Protein AF-A0A918TVP2-F1 (afdb_monomer_lite)

Structure (mmCIF, N/CA/C/O backbone):
data_AF-A0A918TVP2-F1
#
_entry.id   AF-A0A918TVP2-F1
#
loop_
_atom_site.group_PDB
_atom_site.id
_atom_site.type_symbol
_atom_site.label_atom_id
_atom_site.label_alt_id
_atom_site.label_comp_id
_atom_site.label_asym_id
_atom_site.label_entity_id
_atom_site.label_seq_id
_atom_site.pdbx_PDB_ins_code
_atom_site.Cartn_x
_atom_site.Cartn_y
_atom_site.Cartn_z
_atom_site.occupancy
_atom_site.B_iso_or_equiv
_atom_site.auth_seq_id
_atom_site.auth_comp_id
_atom_site.auth_asym_id
_atom_site.auth_atom_id
_atom_site.pdbx_PDB_model_num
ATOM 1 N N . MET A 1 1 ? 30.538 -42.239 7.413 1.00 47.50 1 MET A N 1
ATOM 2 C CA . MET A 1 1 ? 30.474 -40.965 8.160 1.00 47.50 1 MET A CA 1
ATOM 3 C C . MET A 1 1 ? 30.567 -39.817 7.164 1.00 47.50 1 MET A C 1
ATOM 5 O O . MET A 1 1 ? 31.659 -39.549 6.697 1.00 47.50 1 MET A O 1
ATOM 9 N N . HIS A 1 2 ? 29.456 -39.173 6.799 1.00 46.94 2 HIS A N 1
ATOM 10 C CA . HIS A 1 2 ? 29.490 -37.906 6.056 1.00 46.94 2 HIS A CA 1
ATOM 11 C C . HIS A 1 2 ? 28.442 -36.971 6.658 1.00 46.94 2 HIS A C 1
ATOM 13 O O . HIS A 1 2 ? 27.243 -37.183 6.495 1.00 46.94 2 HIS A O 1
ATOM 19 N N . ASN A 1 3 ? 28.916 -35.981 7.413 1.00 45.81 3 ASN A N 1
ATOM 20 C CA . ASN A 1 3 ? 28.091 -34.972 8.063 1.00 45.81 3 ASN A CA 1
ATOM 21 C C . ASN A 1 3 ? 27.840 -33.846 7.049 1.00 45.81 3 ASN A C 1
ATOM 23 O O . ASN A 1 3 ? 28.741 -33.064 6.749 1.00 45.81 3 ASN A O 1
ATOM 27 N N . ARG A 1 4 ? 26.640 -33.795 6.464 1.00 53.25 4 ARG A N 1
ATOM 28 C CA . ARG A 1 4 ? 26.251 -32.734 5.526 1.00 53.25 4 ARG A CA 1
ATOM 29 C C . ARG A 1 4 ? 25.757 -31.541 6.344 1.00 53.25 4 ARG A C 1
ATOM 31 O O . ARG A 1 4 ? 24.645 -31.560 6.859 1.00 53.25 4 ARG A O 1
ATOM 38 N N . VAL A 1 5 ? 26.607 -30.531 6.501 1.00 58.78 5 VAL A N 1
ATOM 39 C CA . VAL A 1 5 ? 26.249 -29.264 7.150 1.00 58.78 5 VAL A CA 1
ATOM 40 C C . VAL A 1 5 ? 25.230 -28.546 6.263 1.00 58.78 5 VAL A C 1
ATOM 42 O O . VAL A 1 5 ? 25.540 -28.149 5.143 1.00 58.78 5 VAL A O 1
ATOM 45 N N . HIS A 1 6 ? 23.997 -28.429 6.750 1.00 56.84 6 HIS A N 1
ATOM 46 C CA . HIS A 1 6 ? 22.936 -27.658 6.116 1.00 56.84 6 HIS A CA 1
ATOM 47 C C . HIS A 1 6 ? 23.187 -26.179 6.426 1.00 56.84 6 HIS A C 1
ATOM 49 O O . HIS A 1 6 ? 23.022 -25.746 7.565 1.00 56.84 6 HIS A O 1
ATOM 55 N N . THR A 1 7 ? 23.620 -25.393 5.443 1.00 58.88 7 THR A N 1
ATOM 56 C CA . THR A 1 7 ? 23.649 -23.936 5.590 1.00 58.88 7 THR A CA 1
ATOM 57 C C . THR A 1 7 ? 22.222 -23.401 5.424 1.00 58.88 7 THR A C 1
ATOM 59 O O . THR A 1 7 ? 21.535 -23.773 4.468 1.00 58.88 7 THR A O 1
ATOM 62 N N . PRO A 1 8 ? 21.708 -22.573 6.348 1.00 57.53 8 PRO A N 1
ATOM 63 C CA . PRO A 1 8 ? 20.453 -21.874 6.125 1.00 57.53 8 PRO A CA 1
ATOM 64 C C . PRO A 1 8 ? 20.692 -20.706 5.160 1.00 57.53 8 PRO A C 1
ATOM 66 O O . PRO A 1 8 ? 21.520 -19.831 5.409 1.00 57.53 8 PRO A O 1
ATOM 69 N N . VAL A 1 9 ? 19.964 -20.703 4.042 1.00 58.09 9 VAL A N 1
ATOM 70 C CA . VAL A 1 9 ? 19.856 -19.556 3.133 1.00 58.09 9 VAL A CA 1
ATOM 71 C C . VAL A 1 9 ? 19.169 -18.425 3.896 1.00 58.09 9 VAL A C 1
ATOM 73 O O . VAL A 1 9 ? 18.007 -18.539 4.277 1.00 58.09 9 VAL A O 1
ATOM 76 N N . HIS A 1 10 ? 19.908 -17.350 4.156 1.00 53.00 10 HIS A N 1
ATOM 77 C CA . HIS A 1 10 ? 19.387 -16.145 4.787 1.00 53.00 10 HIS A CA 1
ATOM 78 C C . HIS A 1 10 ? 18.514 -15.393 3.770 1.00 53.00 10 HIS A C 1
ATOM 80 O O . HIS A 1 10 ? 19.025 -14.808 2.818 1.00 53.00 10 HIS A O 1
ATOM 86 N N . ASP A 1 11 ? 17.196 -15.421 3.960 1.00 55.44 11 ASP A N 1
ATOM 87 C CA . ASP A 1 11 ? 16.239 -14.626 3.186 1.00 55.44 11 ASP A CA 1
ATOM 88 C C . ASP A 1 11 ? 16.310 -13.149 3.642 1.00 55.44 11 ASP A C 1
ATOM 90 O O . ASP A 1 11 ? 16.119 -12.871 4.830 1.00 55.44 11 ASP A O 1
ATOM 94 N N . PRO A 1 12 ? 16.615 -12.174 2.763 1.00 53.75 12 PRO A N 1
ATOM 95 C CA . PRO A 1 12 ? 16.691 -10.760 3.134 1.00 53.75 12 PRO A CA 1
ATOM 96 C C . PRO A 1 12 ? 15.317 -10.066 3.233 1.00 53.75 12 PRO A C 1
ATOM 98 O O . PRO A 1 12 ? 15.273 -8.848 3.415 1.00 53.75 12 PRO A O 1
ATOM 101 N N . ARG A 1 13 ? 14.185 -10.780 3.113 1.00 50.59 13 ARG A N 1
ATOM 102 C CA . ARG A 1 13 ? 12.841 -10.165 3.135 1.00 50.59 13 ARG A CA 1
ATOM 103 C C . ARG A 1 13 ? 12.120 -10.106 4.484 1.00 50.59 13 ARG A C 1
ATOM 105 O O . ARG A 1 13 ? 11.042 -9.516 4.541 1.00 50.59 13 ARG A O 1
ATOM 112 N N . SER A 1 14 ? 12.722 -10.561 5.580 1.00 48.31 14 SER A N 1
ATOM 113 C CA . SER A 1 14 ? 12.20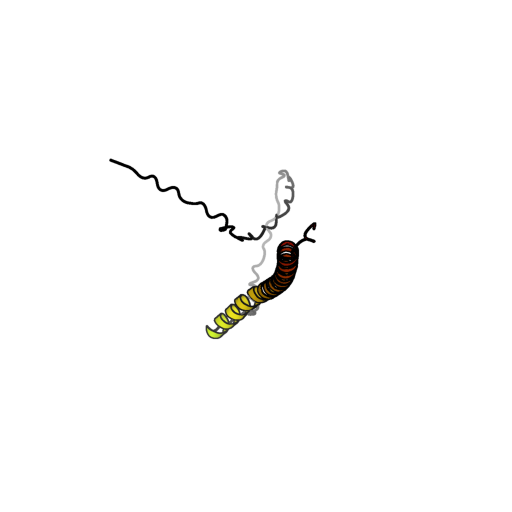4 -10.307 6.939 1.00 48.31 14 SER A CA 1
ATOM 114 C C . SER A 1 14 ? 12.633 -8.932 7.471 1.00 48.31 14 SER A C 1
ATOM 116 O O . SER A 1 14 ? 13.210 -8.805 8.546 1.00 48.31 14 SER A O 1
ATOM 118 N N . ALA A 1 15 ? 12.361 -7.868 6.713 1.00 49.81 15 ALA A N 1
ATOM 119 C CA . ALA A 1 15 ? 12.444 -6.502 7.220 1.00 49.81 15 ALA A CA 1
ATOM 120 C C . ALA A 1 15 ? 11.146 -6.190 7.975 1.00 49.81 15 ALA A C 1
ATOM 122 O O . ALA A 1 15 ? 10.150 -5.729 7.419 1.00 49.81 15 ALA A O 1
ATOM 123 N N . HIS A 1 16 ? 11.165 -6.512 9.262 1.00 44.78 16 HIS A N 1
ATOM 124 C CA . HIS A 1 16 ? 10.154 -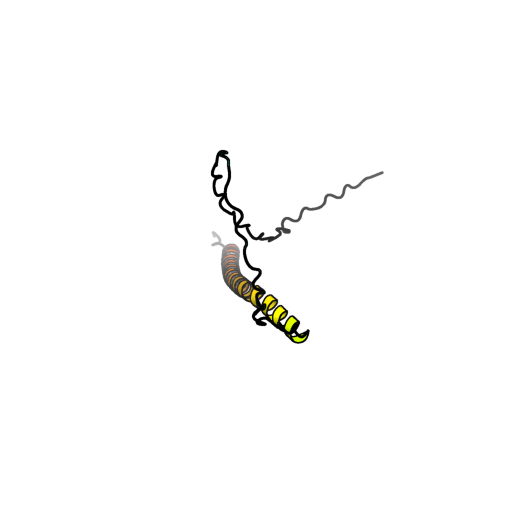6.170 10.247 1.00 44.78 16 HIS A CA 1
ATOM 125 C C . HIS A 1 16 ? 9.888 -4.653 10.241 1.00 44.78 16 HIS A C 1
ATOM 127 O O . HIS A 1 16 ? 10.695 -3.867 10.732 1.00 44.78 16 HIS A O 1
ATOM 133 N N . CYS A 1 17 ? 8.739 -4.213 9.721 1.00 34.41 17 CYS A N 1
ATOM 134 C CA . CYS A 1 17 ? 8.244 -2.856 9.960 1.00 34.41 17 CYS A CA 1
ATOM 135 C C . CYS A 1 17 ? 7.649 -2.767 11.375 1.00 34.41 17 CYS A C 1
ATOM 137 O O . CYS A 1 17 ? 6.436 -2.668 11.550 1.00 34.41 17 CYS A O 1
ATOM 139 N N . THR A 1 18 ? 8.498 -2.818 12.399 1.00 45.81 18 THR A N 1
ATOM 140 C CA . THR A 1 18 ? 8.147 -2.413 13.765 1.00 45.81 18 THR A CA 1
ATOM 141 C C . THR A 1 18 ? 8.465 -0.932 13.920 1.00 45.81 18 THR A C 1
ATOM 143 O O . THR A 1 18 ? 9.601 -0.551 14.192 1.00 45.81 18 THR A O 1
ATOM 146 N N . THR A 1 19 ? 7.474 -0.069 13.708 1.00 57.22 19 THR A N 1
ATOM 147 C CA . THR A 1 19 ? 7.583 1.349 14.070 1.00 57.22 19 THR A CA 1
ATOM 148 C C . THR A 1 19 ? 7.242 1.493 15.552 1.00 57.22 19 THR A C 1
ATOM 150 O O . THR A 1 19 ? 6.073 1.452 15.931 1.00 57.22 19 THR A O 1
ATOM 153 N N . SER A 1 20 ? 8.271 1.624 16.391 1.00 51.00 20 SER A N 1
ATOM 154 C CA . SER A 1 20 ? 8.145 1.963 17.813 1.00 51.00 20 SER A CA 1
ATOM 155 C C . SER A 1 20 ? 7.541 3.365 18.006 1.00 51.00 20 SER A C 1
ATOM 157 O O . SER A 1 20 ? 7.891 4.275 17.252 1.00 51.00 20 SER A O 1
ATOM 159 N N . PRO A 1 21 ? 6.680 3.590 19.015 1.00 53.16 21 PRO A N 1
ATOM 160 C CA . PRO A 1 21 ? 6.268 4.933 19.414 1.00 53.16 21 PRO A CA 1
ATOM 161 C C . PRO A 1 21 ? 7.332 5.581 20.316 1.00 53.16 21 PRO A C 1
ATOM 163 O O . PRO A 1 21 ? 7.723 5.018 21.335 1.00 53.16 21 PRO A O 1
ATOM 166 N N . SER A 1 22 ? 7.806 6.768 19.934 1.00 45.44 22 SER A N 1
ATOM 167 C CA . SER A 1 22 ? 8.787 7.555 20.690 1.00 45.44 22 SER A CA 1
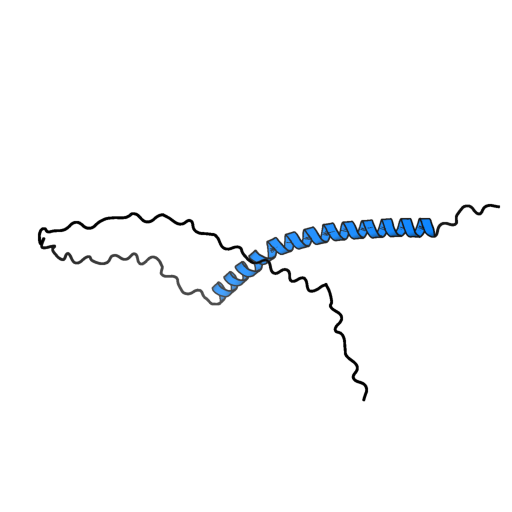ATOM 168 C C . SER A 1 22 ? 8.207 8.107 22.000 1.00 45.44 22 SER A C 1
ATOM 170 O O . SER A 1 22 ? 7.136 8.714 22.008 1.00 45.44 22 SER A O 1
ATOM 172 N N . THR A 1 23 ? 8.947 7.929 23.094 1.00 58.38 23 THR A N 1
ATOM 173 C CA . THR A 1 23 ? 8.688 8.465 24.440 1.00 58.38 23 THR A CA 1
ATOM 174 C C . THR A 1 23 ? 8.878 9.990 24.482 1.00 58.38 23 THR A C 1
ATOM 176 O O . THR A 1 23 ? 9.894 10.470 23.976 1.00 58.38 23 THR A O 1
ATOM 179 N N . PRO A 1 24 ? 7.978 10.780 25.097 1.00 51.53 24 PRO A N 1
ATOM 180 C CA . PRO A 1 24 ? 8.237 12.196 25.346 1.00 51.53 24 PRO A CA 1
ATOM 181 C C . PRO A 1 24 ? 9.089 12.396 26.613 1.00 51.53 24 PRO A C 1
ATOM 183 O O . PRO A 1 24 ? 8.724 11.970 27.707 1.00 51.53 24 PRO A O 1
ATOM 186 N N . THR A 1 25 ? 10.228 13.066 26.445 1.00 54.06 25 THR A N 1
ATOM 187 C CA . THR A 1 25 ? 11.145 13.516 27.503 1.00 54.06 25 THR A CA 1
ATOM 188 C C . THR A 1 25 ? 10.508 14.635 28.337 1.00 54.06 25 THR A C 1
ATOM 190 O O . THR A 1 25 ? 10.146 15.680 27.799 1.00 54.06 25 THR A O 1
ATOM 193 N N . HIS A 1 26 ? 10.388 14.434 29.652 1.00 64.56 26 HIS A N 1
ATOM 194 C CA . HIS A 1 26 ? 10.019 15.472 30.625 1.00 64.56 26 HIS A CA 1
ATOM 195 C C . HIS A 1 26 ? 11.213 16.416 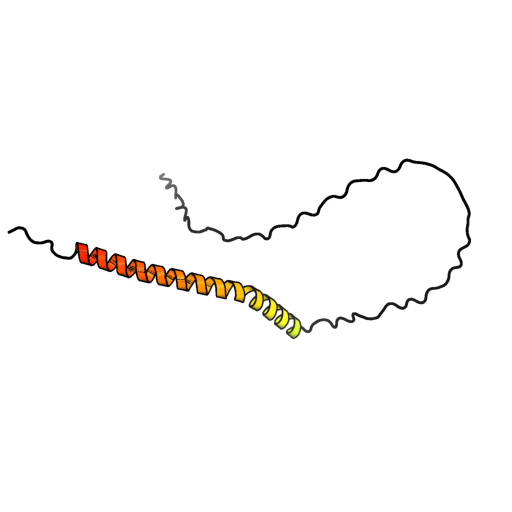30.894 1.00 64.56 26 HIS A C 1
ATOM 197 O O . HIS A 1 26 ? 12.334 15.920 31.016 1.00 64.56 26 HIS A O 1
ATOM 203 N N . PRO A 1 27 ? 11.019 17.743 31.036 1.00 56.84 27 PRO A N 1
ATOM 204 C CA . PRO A 1 27 ? 12.084 18.654 31.462 1.00 56.84 27 PRO A CA 1
ATOM 205 C C . PRO A 1 27 ? 12.225 18.713 32.996 1.00 56.84 27 PRO A C 1
ATOM 207 O O . PRO A 1 27 ? 11.241 18.886 33.715 1.00 56.84 27 PRO A O 1
ATOM 210 N N . SER A 1 28 ? 13.466 18.590 33.477 1.00 45.28 28 SER A N 1
ATOM 211 C CA . SER A 1 28 ? 13.888 18.734 34.878 1.00 45.28 28 SER A CA 1
ATOM 212 C C . SER A 1 28 ? 13.776 20.182 35.377 1.00 45.28 28 SER A C 1
ATOM 214 O O . SER A 1 2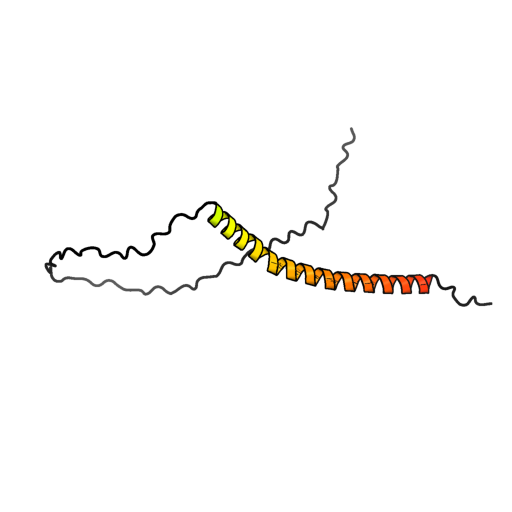8 ? 14.204 21.106 34.686 1.00 45.28 28 SER A O 1
ATOM 216 N N . ALA A 1 29 ? 13.266 20.375 36.598 1.00 50.91 29 ALA A N 1
ATOM 217 C CA . ALA A 1 29 ? 13.303 21.642 37.337 1.00 50.91 29 ALA A CA 1
ATOM 218 C C . ALA A 1 29 ? 14.383 21.582 38.442 1.00 50.91 29 ALA A C 1
ATOM 220 O O . ALA A 1 29 ? 14.533 20.524 39.056 1.00 50.91 29 ALA A O 1
ATOM 221 N N . PRO A 1 30 ? 15.146 22.665 38.695 1.00 55.22 30 PRO A N 1
ATOM 222 C CA . PRO A 1 30 ? 16.251 22.651 39.650 1.00 55.22 30 PRO A CA 1
ATOM 223 C C . PRO A 1 30 ? 15.810 22.857 41.105 1.00 55.22 30 PRO A C 1
ATOM 225 O O . PRO A 1 30 ? 14.913 23.640 41.415 1.00 55.22 30 PRO A O 1
ATOM 228 N N . GLU A 1 31 ? 16.509 22.144 41.984 1.00 42.34 31 GLU A N 1
ATOM 229 C CA . GLU A 1 31 ? 16.363 22.108 43.435 1.00 42.34 31 GLU A CA 1
ATOM 230 C C . GLU A 1 31 ? 16.727 23.457 44.081 1.00 42.34 31 GLU A C 1
ATOM 232 O O . GLU A 1 31 ? 17.829 23.982 43.915 1.00 42.34 31 GLU A O 1
ATOM 237 N N . GLY A 1 32 ? 15.779 24.016 44.838 1.00 44.12 32 GLY A N 1
ATOM 238 C CA . GLY A 1 32 ? 15.968 25.189 45.686 1.00 44.12 32 GLY A CA 1
ATOM 239 C C . GLY A 1 32 ? 16.401 24.781 47.092 1.00 44.12 32 GLY A C 1
ATOM 240 O O . GLY A 1 32 ? 15.638 24.183 47.845 1.00 44.12 32 GLY A O 1
ATOM 241 N N . LYS A 1 33 ? 17.644 25.124 47.425 1.00 51.00 33 LYS A N 1
ATOM 242 C CA . LYS A 1 33 ? 18.275 25.038 48.743 1.00 51.00 33 LYS A CA 1
ATOM 243 C C . LYS A 1 33 ? 17.535 25.936 49.743 1.00 51.00 33 LYS A C 1
ATOM 245 O O . LYS A 1 33 ? 17.427 27.136 49.506 1.00 51.00 33 LYS A O 1
ATOM 250 N N . THR A 1 34 ? 17.088 25.381 50.867 1.00 52.34 34 THR A N 1
ATOM 251 C CA . THR A 1 34 ? 16.647 26.192 52.013 1.00 52.34 34 THR A CA 1
ATOM 252 C C . THR A 1 34 ? 17.301 25.663 53.273 1.00 52.34 34 THR A C 1
ATOM 254 O O . THR A 1 34 ? 17.074 24.525 53.682 1.00 52.34 34 THR A O 1
ATOM 257 N N . ASP A 1 35 ? 18.170 26.504 53.821 1.00 41.75 35 ASP A N 1
ATOM 258 C CA . ASP A 1 35 ? 18.872 26.308 55.073 1.00 41.75 35 ASP A CA 1
ATOM 259 C C . ASP A 1 35 ? 17.916 26.338 56.279 1.00 41.75 35 ASP A C 1
ATOM 261 O O . ASP A 1 35 ? 16.822 26.903 56.266 1.00 41.75 35 ASP A O 1
ATOM 265 N N . MET A 1 36 ? 18.397 25.694 57.332 1.00 47.28 36 MET A N 1
ATOM 266 C CA . MET A 1 36 ? 17.850 25.543 58.674 1.00 47.28 36 MET A CA 1
ATOM 267 C C . MET A 1 36 ? 17.771 26.880 59.440 1.00 47.28 36 MET A C 1
ATOM 269 O O . MET A 1 36 ? 18.796 27.530 59.612 1.00 47.28 36 MET A O 1
ATOM 273 N N . GLN A 1 37 ? 16.607 27.243 60.003 1.00 46.03 37 GLN A N 1
ATOM 274 C CA . GLN A 1 37 ? 16.509 28.186 61.135 1.00 46.03 37 GLN A CA 1
ATOM 275 C C . GLN A 1 37 ? 15.226 27.943 61.959 1.00 46.03 37 GLN A C 1
ATOM 277 O O . GLN A 1 37 ? 14.162 27.654 61.420 1.00 46.03 37 GLN A O 1
ATOM 282 N N . ALA A 1 38 ? 15.367 28.022 63.284 1.00 34.84 38 ALA A N 1
ATOM 283 C CA . ALA A 1 38 ? 14.478 27.474 64.304 1.00 34.84 38 ALA A CA 1
ATOM 284 C C . ALA A 1 38 ? 13.471 28.455 64.957 1.00 34.84 38 ALA A C 1
ATOM 286 O O . ALA A 1 38 ? 13.734 29.650 65.059 1.00 34.84 38 ALA A O 1
ATOM 287 N N . ALA A 1 39 ? 12.448 27.833 65.573 1.00 42.84 39 ALA A N 1
ATOM 288 C CA . ALA A 1 39 ? 11.736 28.195 66.819 1.00 42.84 39 ALA A CA 1
ATOM 289 C C . ALA A 1 39 ? 10.540 29.197 66.749 1.00 42.84 39 ALA A C 1
ATOM 291 O O . ALA A 1 39 ? 10.252 29.740 65.689 1.00 42.84 39 ALA A O 1
ATOM 292 N N . PRO A 1 40 ? 9.739 29.344 67.832 1.00 53.88 40 PRO A N 1
ATOM 293 C CA . PRO A 1 40 ? 8.474 28.627 68.045 1.00 53.88 40 PRO A CA 1
ATOM 294 C C . PRO A 1 40 ? 7.269 29.580 68.175 1.00 53.88 40 PRO A C 1
ATOM 296 O O . PRO A 1 40 ? 7.425 30.753 68.502 1.00 53.88 40 PRO A O 1
ATOM 299 N N . GLY A 1 41 ? 6.038 29.087 68.009 1.00 45.41 41 GLY A N 1
ATOM 300 C CA . GLY A 1 41 ? 4.891 29.949 68.285 1.00 45.41 41 GLY A CA 1
ATOM 301 C C . GLY A 1 41 ? 3.517 29.330 68.099 1.00 45.41 41 GLY A C 1
ATOM 302 O O . GLY A 1 41 ? 3.071 29.114 66.980 1.00 45.41 41 GLY A O 1
ATOM 303 N N . THR A 1 42 ? 2.827 29.226 69.233 1.00 53.84 42 THR A N 1
ATOM 304 C CA . THR A 1 42 ? 1.383 29.456 69.381 1.00 53.84 42 THR A CA 1
ATOM 305 C C . THR A 1 42 ? 0.460 28.298 69.001 1.00 53.84 42 THR A C 1
ATOM 307 O O . THR A 1 42 ? 0.040 28.123 67.862 1.00 53.84 42 THR A O 1
ATOM 310 N N . ALA A 1 43 ? 0.062 27.547 70.030 1.00 50.97 43 ALA A N 1
ATOM 311 C CA . ALA A 1 43 ? -1.117 26.699 69.988 1.00 50.97 43 ALA A CA 1
ATOM 312 C C . ALA A 1 43 ? -2.361 27.563 69.719 1.00 50.97 43 ALA A C 1
ATOM 314 O O . ALA A 1 43 ? -2.698 28.440 70.515 1.00 50.97 43 ALA A O 1
ATOM 315 N N . VAL A 1 44 ? -3.045 27.298 68.607 1.00 53.09 44 VAL A N 1
ATOM 316 C CA . VAL A 1 44 ? -4.375 27.837 68.312 1.00 53.09 44 VAL A CA 1
ATOM 317 C C . VAL A 1 44 ? -5.342 26.661 68.277 1.00 53.09 44 VAL A C 1
ATOM 319 O O . VAL A 1 44 ? -5.211 25.751 67.461 1.00 53.09 44 VAL A O 1
ATOM 322 N N . LEU A 1 45 ? -6.297 26.673 69.203 1.00 51.84 45 LEU A N 1
ATOM 323 C CA . LEU A 1 45 ? -7.451 25.781 69.214 1.00 51.84 45 LEU A CA 1
ATOM 324 C C . LEU A 1 45 ? -8.281 26.050 67.953 1.00 51.84 45 LEU A C 1
ATOM 326 O O . LEU A 1 45 ? -8.883 27.114 67.827 1.00 51.84 45 LEU A O 1
ATOM 330 N N . ALA A 1 46 ? -8.306 25.099 67.020 1.00 48.62 46 ALA A N 1
ATOM 331 C CA . ALA A 1 46 ? -9.157 25.159 65.838 1.00 48.62 46 ALA A CA 1
ATOM 332 C C . ALA A 1 46 ? -10.341 24.200 66.009 1.00 48.62 46 ALA A C 1
ATOM 334 O O . ALA A 1 46 ? -10.197 22.978 66.016 1.00 48.62 46 ALA A O 1
ATOM 335 N N . THR A 1 47 ? -11.512 24.801 66.187 1.00 53.44 47 THR A N 1
ATOM 336 C CA . THR A 1 47 ? -12.844 24.201 66.222 1.00 53.44 47 THR A CA 1
ATOM 337 C C . THR A 1 47 ? -13.041 23.188 65.093 1.00 53.44 47 THR A C 1
ATOM 339 O O . THR A 1 47 ? -12.891 23.519 63.917 1.00 53.44 47 THR A O 1
ATOM 342 N N . VAL A 1 48 ? -13.418 21.954 65.437 1.00 53.19 48 VAL A N 1
ATOM 343 C CA . VAL A 1 48 ? -13.804 20.937 64.451 1.00 53.19 48 VAL A CA 1
ATOM 344 C C . VAL A 1 48 ? -15.210 21.266 63.949 1.00 53.19 48 VAL A C 1
ATOM 346 O O . VAL A 1 48 ? -16.209 20.852 64.531 1.00 53.19 48 VAL A O 1
ATOM 349 N N . THR A 1 49 ? -15.292 22.032 62.865 1.00 57.28 49 THR A N 1
ATOM 350 C CA . THR A 1 49 ? -16.511 22.123 62.056 1.00 57.28 49 THR A CA 1
ATOM 351 C C . THR A 1 49 ? -16.610 20.843 61.237 1.00 57.28 49 THR A C 1
ATOM 353 O O . THR A 1 49 ? -15.785 20.589 60.359 1.00 57.28 49 THR A O 1
ATOM 356 N N . SER A 1 50 ? -17.607 20.010 61.527 1.00 59.44 50 SER A N 1
ATOM 357 C CA . SER A 1 50 ? -17.930 18.841 60.714 1.00 59.44 50 SER A CA 1
ATOM 358 C C . SER A 1 50 ? -18.414 19.301 59.336 1.00 59.44 50 SER A C 1
ATOM 360 O O . SER A 1 50 ? -19.545 19.749 59.155 1.00 59.44 50 SER A O 1
ATOM 362 N N . ALA A 1 51 ? -17.532 19.215 58.341 1.00 57.47 51 ALA A N 1
ATOM 363 C CA . ALA A 1 51 ? -17.896 19.437 56.952 1.00 57.47 51 ALA A CA 1
ATOM 364 C C . ALA A 1 51 ? -18.801 18.286 56.490 1.00 57.47 51 ALA A C 1
ATOM 366 O O . ALA A 1 51 ? -18.364 17.141 56.363 1.00 57.47 51 ALA A O 1
ATOM 367 N N . SER A 1 52 ? -20.075 18.592 56.238 1.00 57.81 52 SER A N 1
ATOM 368 C CA . SER A 1 52 ? -20.942 17.714 55.454 1.00 57.81 52 SER A CA 1
ATOM 369 C C . SER A 1 52 ? -20.339 17.573 54.060 1.00 57.81 52 SER A C 1
ATOM 371 O O . SER A 1 52 ? -20.220 18.542 53.314 1.00 57.81 52 SER A O 1
ATOM 373 N N . SER A 1 53 ? -19.904 16.360 53.740 1.00 55.09 53 SER A N 1
ATOM 374 C CA . SER A 1 53 ? -19.284 16.009 52.470 1.00 55.09 53 SER A CA 1
ATOM 375 C C . SER A 1 53 ? -20.312 16.074 51.334 1.00 55.09 53 SER A C 1
ATOM 377 O O . SER A 1 53 ? -21.039 15.116 51.083 1.00 55.09 53 SER A O 1
ATOM 379 N N . THR A 1 54 ? -20.395 17.206 50.634 1.00 62.22 54 THR A N 1
ATOM 380 C CA . THR A 1 54 ? -21.046 17.310 49.318 1.00 62.22 54 THR A CA 1
ATOM 381 C C . THR A 1 54 ? -20.051 16.910 48.235 1.00 62.22 54 THR A C 1
ATOM 383 O O . THR A 1 54 ? -19.517 17.757 47.520 1.00 62.22 54 THR A O 1
ATOM 386 N N . LEU A 1 55 ? -19.763 15.613 48.117 1.00 65.62 55 LEU A N 1
ATOM 387 C CA . LEU A 1 55 ? -19.120 15.110 46.905 1.00 65.62 55 LEU A CA 1
ATOM 388 C C . LEU A 1 55 ? -20.146 15.171 45.765 1.00 65.62 55 LEU A C 1
ATOM 390 O O . LEU A 1 55 ? -21.261 14.667 45.934 1.00 65.62 55 LEU A O 1
ATOM 394 N N . PRO A 1 56 ? -19.816 15.756 44.603 1.00 56.50 56 PRO A N 1
ATOM 395 C CA . PRO A 1 56 ? -20.699 15.681 43.455 1.00 56.50 56 PRO A CA 1
ATOM 396 C C . PRO A 1 56 ? -20.798 14.212 43.028 1.00 56.50 56 PRO A C 1
ATOM 398 O O . PRO A 1 56 ? -19.800 13.585 42.682 1.00 56.50 56 PRO A O 1
ATOM 401 N N . SER A 1 57 ? -22.009 13.650 43.008 1.00 60.22 57 SER A N 1
ATOM 402 C CA . SER A 1 57 ? -22.286 12.295 42.492 1.00 60.22 57 SER A CA 1
ATOM 403 C C . SER A 1 57 ? -22.072 12.165 40.972 1.00 60.22 57 SER A C 1
ATOM 405 O O . SER A 1 57 ? -22.555 11.231 40.329 1.00 60.22 57 SER A O 1
ATOM 407 N N . THR A 1 58 ? -21.363 13.109 40.360 1.00 63.72 58 THR A N 1
ATOM 408 C CA . THR A 1 58 ? -21.089 13.153 38.932 1.00 63.72 58 THR A CA 1
ATOM 409 C C . THR A 1 58 ? -19.935 12.216 38.627 1.00 63.72 58 THR A C 1
ATOM 411 O O . THR A 1 58 ? -18.789 12.634 38.639 1.00 63.72 58 THR A O 1
ATOM 414 N N . LEU A 1 59 ? -20.247 10.939 38.443 1.00 56.94 59 LEU A N 1
ATOM 415 C CA . LEU A 1 59 ? -19.684 10.014 37.453 1.00 56.94 59 LEU A CA 1
ATOM 416 C C . LEU A 1 59 ? -20.227 8.617 37.795 1.00 56.94 59 LEU A C 1
ATOM 418 O O . LEU A 1 59 ? -19.482 7.665 38.016 1.00 56.94 59 LEU A O 1
ATOM 422 N N . SER A 1 60 ? -21.556 8.469 37.838 1.00 57.75 60 SER A N 1
ATOM 423 C CA . SER A 1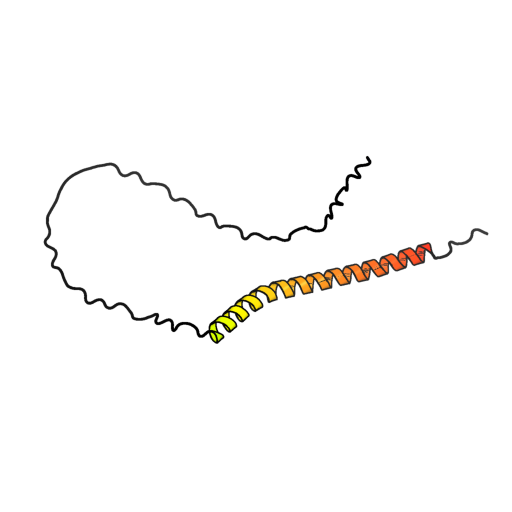 60 ? -22.149 7.138 37.708 1.00 57.75 60 SER A CA 1
ATOM 424 C C . SER A 1 60 ? -21.935 6.681 36.262 1.00 57.75 60 SER A C 1
ATOM 426 O O . SER A 1 60 ? -22.789 6.845 35.391 1.00 57.75 60 SER A O 1
ATOM 428 N N . VAL A 1 61 ? -20.730 6.185 35.972 1.00 70.62 61 VAL A N 1
ATOM 429 C CA . VAL A 1 61 ? -20.448 5.477 34.729 1.00 70.62 61 VAL A CA 1
ATOM 430 C C . VAL A 1 61 ? -21.154 4.143 34.864 1.00 70.62 61 VAL A C 1
ATOM 432 O O . VAL A 1 61 ? -20.677 3.226 35.532 1.00 70.62 61 VAL A O 1
ATOM 435 N N . ARG A 1 62 ? -22.338 4.051 34.258 1.00 72.75 62 ARG A N 1
ATOM 436 C CA . ARG A 1 62 ? -22.998 2.765 34.071 1.00 72.75 62 ARG A CA 1
ATOM 437 C C . ARG A 1 62 ? -21.994 1.848 33.363 1.00 72.75 62 ARG A C 1
ATOM 439 O O . ARG A 1 62 ? -21.482 2.251 32.315 1.00 72.75 62 ARG A O 1
ATOM 446 N N . PRO A 1 63 ? -21.697 0.654 33.904 1.00 77.75 63 PRO A N 1
ATOM 447 C CA . PRO A 1 63 ? -20.769 -0.255 33.256 1.00 77.75 63 PRO A CA 1
ATOM 448 C C . PRO A 1 63 ? -21.241 -0.499 31.817 1.00 77.75 63 PRO A C 1
ATOM 450 O O . PRO A 1 63 ? -22.442 -0.721 31.601 1.00 77.75 63 PRO A O 1
ATOM 453 N N . PRO A 1 64 ? -20.342 -0.380 30.822 1.00 76.12 64 PRO A N 1
ATOM 454 C CA . PRO A 1 64 ? -20.724 -0.533 29.431 1.00 76.12 64 PRO A CA 1
ATOM 455 C C . PRO A 1 64 ? -21.312 -1.926 29.230 1.00 76.12 64 PRO A C 1
ATOM 457 O O . PRO A 1 64 ? -20.775 -2.921 29.718 1.00 76.12 64 PRO A O 1
ATOM 460 N N . SER A 1 65 ? -22.422 -2.005 28.498 1.00 87.94 65 SER A N 1
ATOM 461 C CA . SER A 1 65 ? -22.907 -3.302 28.040 1.00 87.94 65 SER A CA 1
ATOM 462 C C . SER A 1 65 ? -21.856 -3.932 27.126 1.00 87.94 65 SER A C 1
ATOM 464 O O . SER A 1 65 ? -21.124 -3.224 26.430 1.00 87.94 65 SER A O 1
ATOM 466 N N . VAL A 1 66 ? -21.802 -5.264 27.089 1.00 89.44 66 VAL A N 1
ATOM 467 C CA . VAL A 1 66 ? -20.880 -6.010 26.213 1.00 89.44 66 VAL A CA 1
ATOM 468 C C . VAL A 1 66 ? -20.990 -5.522 24.765 1.00 89.44 66 VAL A C 1
ATOM 470 O O . VAL A 1 66 ? -19.984 -5.245 24.120 1.00 89.44 66 VAL A O 1
ATOM 473 N N . THR A 1 67 ? -22.212 -5.301 24.279 1.00 92.06 67 THR A N 1
ATOM 474 C CA . THR A 1 67 ? -22.469 -4.754 22.940 1.00 92.06 67 THR A CA 1
ATOM 475 C C . THR A 1 67 ? -21.881 -3.355 22.748 1.00 92.06 67 THR A C 1
ATOM 477 O O . THR A 1 67 ? -21.327 -3.060 21.689 1.00 92.06 67 THR A O 1
ATOM 480 N N . GLY A 1 68 ? -21.976 -2.485 23.758 1.00 91.56 68 GLY A N 1
ATOM 481 C CA . GLY A 1 68 ? -21.375 -1.152 23.720 1.00 91.56 68 GLY A CA 1
ATOM 482 C C . GLY A 1 68 ? -19.848 -1.206 23.707 1.00 91.56 68 GLY A C 1
ATOM 483 O O . GLY A 1 68 ? -19.216 -0.501 22.922 1.00 91.56 68 GLY A O 1
ATOM 484 N N . ALA A 1 69 ? -19.261 -2.093 24.514 1.00 91.06 69 ALA A N 1
ATOM 485 C CA . ALA A 1 69 ? -17.818 -2.309 24.556 1.00 91.06 69 ALA A CA 1
ATOM 486 C C . ALA A 1 69 ? -17.280 -2.843 23.217 1.00 91.06 69 ALA A C 1
ATOM 488 O O . ALA A 1 69 ? -16.291 -2.322 22.702 1.00 91.06 69 ALA A O 1
ATOM 489 N N . LEU A 1 70 ? -17.965 -3.815 22.606 1.00 92.25 70 LEU A N 1
ATOM 490 C CA . LEU A 1 70 ? -17.587 -4.362 21.301 1.00 92.25 70 LEU A CA 1
ATOM 491 C C . LEU A 1 70 ? -17.703 -3.324 20.183 1.00 92.25 70 LEU A C 1
ATOM 493 O O . LEU A 1 70 ? -16.795 -3.216 19.366 1.00 92.25 70 LEU A O 1
ATOM 497 N N . ARG A 1 71 ? -18.762 -2.506 20.175 1.00 88.81 71 ARG A N 1
ATOM 498 C CA . ARG A 1 71 ? -18.921 -1.424 19.190 1.00 88.81 71 ARG A CA 1
ATOM 499 C C . ARG A 1 71 ? -17.863 -0.328 19.349 1.00 88.81 71 ARG A C 1
ATOM 501 O O . ARG A 1 71 ? -17.407 0.239 18.359 1.00 88.81 71 ARG A O 1
ATOM 508 N N . ALA A 1 72 ? -17.447 -0.032 20.580 1.00 87.62 72 ALA A N 1
ATOM 509 C CA . ALA A 1 72 ? -16.361 0.909 20.843 1.00 87.62 72 ALA A CA 1
ATOM 510 C C . ALA A 1 72 ? -15.001 0.357 20.384 1.00 87.62 72 ALA A C 1
ATOM 512 O O . ALA A 1 72 ? -14.231 1.079 19.750 1.00 87.62 72 ALA A O 1
ATOM 513 N N . LEU A 1 73 ? -14.732 -0.927 20.645 1.00 84.25 73 LEU A N 1
ATOM 514 C CA . LEU A 1 73 ? -13.554 -1.635 20.139 1.00 84.25 73 LEU A CA 1
ATOM 515 C C . LEU A 1 73 ? -13.546 -1.701 18.611 1.00 84.25 73 LEU A C 1
ATOM 517 O O . LEU A 1 73 ? -12.519 -1.414 18.011 1.00 84.25 73 LEU A O 1
ATOM 521 N N . GLU A 1 74 ? -14.676 -1.999 17.975 1.00 85.56 74 GLU A N 1
ATOM 522 C CA . GLU A 1 74 ? -14.826 -1.967 16.518 1.00 85.56 74 GLU A CA 1
ATOM 523 C C . GLU A 1 74 ? -14.521 -0.571 15.971 1.00 85.56 74 GLU A C 1
ATOM 525 O O . GLU A 1 74 ? -13.713 -0.428 15.057 1.00 85.56 74 GLU A O 1
ATOM 530 N N . GLY A 1 75 ? -15.091 0.475 16.574 1.00 83.88 75 GLY A N 1
ATOM 531 C CA . GLY A 1 75 ? -14.785 1.855 16.213 1.00 83.88 75 GLY A CA 1
ATOM 532 C C . GLY A 1 75 ? -13.297 2.178 16.360 1.00 83.88 75 GLY A C 1
ATOM 533 O O . GLY A 1 75 ? -12.722 2.817 15.483 1.00 83.88 75 GLY A O 1
ATOM 534 N N . LEU A 1 76 ? -12.649 1.709 17.426 1.00 80.19 76 LEU A N 1
ATOM 535 C CA . LEU A 1 76 ? -11.224 1.927 17.672 1.00 80.19 76 LEU A CA 1
ATOM 536 C C . LEU A 1 76 ? -10.338 1.169 16.666 1.00 80.19 76 LEU A C 1
ATOM 538 O O . LEU A 1 76 ? -9.461 1.777 16.046 1.00 80.19 76 LEU A O 1
ATOM 542 N N . LEU A 1 77 ? -10.596 -0.127 16.459 1.00 77.94 77 LEU A N 1
ATOM 543 C CA . LEU A 1 77 ? -9.866 -0.990 15.524 1.00 77.94 77 LEU A CA 1
ATOM 544 C C . LEU A 1 77 ? -10.042 -0.509 14.083 1.00 77.94 77 LEU A C 1
ATOM 546 O O . LEU A 1 77 ? -9.061 -0.339 13.353 1.00 77.94 77 LEU A O 1
ATOM 550 N N . MET A 1 78 ? -11.285 -0.250 13.674 1.00 81.94 78 MET A N 1
ATOM 551 C CA . MET A 1 78 ? -11.578 0.193 12.317 1.00 81.94 78 MET A CA 1
ATOM 552 C C . MET A 1 78 ? -11.026 1.597 12.083 1.00 81.94 78 MET A C 1
ATOM 554 O O . MET A 1 78 ? -10.379 1.827 11.069 1.00 81.94 78 MET A O 1
ATOM 558 N N . ARG A 1 79 ? -11.154 2.545 13.017 1.00 76.00 79 ARG A N 1
ATOM 559 C CA . ARG A 1 79 ? -10.662 3.918 12.793 1.00 76.00 79 ARG A CA 1
ATOM 560 C C . ARG A 1 79 ? -9.134 4.003 12.699 1.00 76.00 79 ARG A C 1
ATOM 562 O O . ARG A 1 79 ? -8.634 4.811 11.913 1.00 76.00 79 ARG A O 1
ATOM 569 N N . GLY A 1 80 ? -8.403 3.169 13.444 1.00 77.44 80 GLY A N 1
ATOM 570 C CA . GLY A 1 80 ? -6.938 3.104 13.381 1.00 77.44 80 GLY A CA 1
ATOM 571 C C . GLY A 1 80 ? -6.416 2.582 12.038 1.00 77.44 80 GLY A C 1
ATOM 572 O O . GLY A 1 80 ? -5.487 3.155 11.464 1.00 77.44 80 GLY A O 1
ATOM 573 N N . GLY A 1 81 ? -7.057 1.545 11.490 1.00 85.62 81 GLY A N 1
ATOM 574 C CA . GLY A 1 81 ? -6.629 0.909 10.241 1.00 85.62 81 GLY A CA 1
ATOM 575 C C . GLY A 1 81 ? -6.928 1.718 8.973 1.00 85.62 81 GLY A C 1
ATOM 576 O O . GLY A 1 81 ? -6.163 1.651 8.014 1.00 85.62 81 GLY A O 1
ATOM 577 N N . GLN A 1 82 ? -7.991 2.530 8.956 1.00 86.00 82 GLN A N 1
ATOM 578 C CA . GLN A 1 82 ? -8.485 3.183 7.729 1.00 86.00 82 GLN A CA 1
ATOM 579 C C . GLN A 1 82 ? -7.528 4.234 7.152 1.00 86.00 82 GLN A C 1
ATOM 581 O O . GLN A 1 82 ? -7.332 4.306 5.938 1.00 86.00 82 GLN A O 1
ATOM 586 N N . ARG A 1 83 ? -6.883 5.046 8.002 1.00 88.19 83 ARG A N 1
ATOM 587 C CA . ARG A 1 83 ? -5.920 6.056 7.528 1.00 88.19 83 ARG A CA 1
ATOM 588 C C . ARG A 1 83 ? -4.695 5.389 6.896 1.00 88.19 83 ARG A C 1
ATOM 590 O O . ARG A 1 83 ? -4.218 5.843 5.857 1.00 88.19 83 ARG A O 1
ATOM 597 N N . THR A 1 84 ? -4.212 4.315 7.512 1.00 90.56 84 THR A N 1
ATOM 598 C CA . THR A 1 84 ? -3.096 3.512 7.002 1.00 90.56 84 THR A CA 1
ATOM 599 C C . THR A 1 84 ? -3.497 2.775 5.731 1.00 90.56 84 THR A C 1
ATOM 601 O O . THR A 1 84 ? -2.779 2.863 4.744 1.00 90.56 84 THR A O 1
ATOM 604 N N . ALA A 1 85 ? -4.683 2.165 5.687 1.00 92.50 85 ALA A N 1
ATOM 605 C CA . ALA A 1 85 ? -5.215 1.517 4.492 1.00 92.50 85 ALA A CA 1
ATOM 606 C C . ALA A 1 85 ? -5.315 2.486 3.305 1.00 92.50 85 ALA A C 1
ATOM 608 O O . ALA A 1 85 ? -4.884 2.147 2.206 1.00 92.50 85 ALA A O 1
ATOM 609 N N . ARG A 1 86 ? -5.789 3.723 3.522 1.00 94.19 86 ARG A N 1
ATOM 610 C CA . ARG A 1 86 ? -5.861 4.746 2.464 1.00 94.19 86 ARG A CA 1
ATOM 611 C C . ARG A 1 86 ? -4.480 5.147 1.948 1.00 94.19 86 ARG A C 1
ATOM 613 O O . ARG A 1 86 ? -4.309 5.313 0.743 1.00 94.19 86 ARG A O 1
ATOM 620 N N . ARG A 1 87 ? -3.494 5.282 2.840 1.00 95.00 87 ARG A N 1
ATOM 621 C CA . ARG A 1 87 ? -2.103 5.553 2.442 1.00 95.00 87 ARG A CA 1
ATOM 622 C C . ARG A 1 87 ? -1.510 4.384 1.668 1.00 95.00 87 ARG A C 1
ATOM 624 O O . ARG A 1 87 ? -0.959 4.602 0.598 1.00 95.00 87 ARG A O 1
ATOM 631 N N . ASN A 1 88 ? -1.691 3.165 2.162 1.00 96.62 88 ASN A N 1
ATOM 632 C CA . ASN A 1 88 ? -1.203 1.955 1.511 1.00 96.62 88 ASN A CA 1
ATOM 633 C C . ASN A 1 88 ? -1.820 1.790 0.121 1.00 96.62 88 ASN A C 1
ATOM 635 O O . ASN A 1 88 ? -1.097 1.518 -0.832 1.00 96.62 88 ASN A O 1
ATOM 639 N N . ALA A 1 89 ? -3.129 2.019 -0.012 1.00 97.69 89 ALA A N 1
ATOM 640 C CA . ALA A 1 89 ? -3.825 1.967 -1.291 1.00 97.69 89 ALA A CA 1
ATOM 641 C C . ALA A 1 89 ? -3.266 2.999 -2.278 1.00 97.69 89 ALA A C 1
ATOM 643 O O . ALA A 1 89 ? -3.000 2.671 -3.431 1.00 97.69 89 ALA A O 1
ATOM 644 N N . TRP A 1 90 ? -3.030 4.232 -1.823 1.00 97.75 90 TRP A N 1
ATOM 645 C CA . TRP A 1 90 ? -2.440 5.258 -2.676 1.00 97.75 90 TRP A CA 1
ATOM 646 C C . TRP A 1 90 ? -1.019 4.896 -3.125 1.00 97.75 90 TRP A C 1
ATOM 648 O O . TRP A 1 90 ? -0.710 4.980 -4.313 1.00 97.75 90 TRP A O 1
ATOM 658 N N . THR A 1 91 ? -0.176 4.419 -2.207 1.00 98.06 91 THR A N 1
ATOM 659 C CA . THR A 1 91 ? 1.177 3.947 -2.530 1.00 98.06 91 THR A CA 1
ATOM 660 C C . THR A 1 91 ? 1.148 2.786 -3.523 1.00 98.06 91 THR A C 1
ATOM 662 O O . THR A 1 91 ? 1.911 2.791 -4.486 1.00 98.06 91 THR A O 1
ATOM 665 N N . ALA A 1 92 ? 0.239 1.824 -3.340 1.00 96.56 92 ALA A N 1
ATOM 666 C CA . ALA A 1 92 ? 0.086 0.691 -4.246 1.00 96.56 92 ALA A CA 1
ATOM 667 C C . ALA A 1 92 ? -0.289 1.136 -5.669 1.00 96.56 92 ALA A C 1
ATOM 669 O O . ALA A 1 92 ? 0.275 0.622 -6.631 1.00 96.56 92 ALA A O 1
ATOM 670 N N . VAL A 1 93 ? -1.177 2.126 -5.813 1.00 98.25 93 VAL A N 1
ATOM 671 C CA . VAL A 1 93 ? -1.557 2.685 -7.124 1.00 98.25 93 VAL A CA 1
ATOM 672 C C . VAL A 1 93 ? -0.379 3.378 -7.808 1.00 98.25 93 VAL A C 1
ATOM 674 O O . VAL A 1 93 ? -0.189 3.220 -9.013 1.00 98.25 93 VAL A O 1
ATOM 677 N N . LEU A 1 94 ? 0.418 4.155 -7.070 1.00 98.56 94 LEU A N 1
ATOM 678 C CA . LEU A 1 94 ? 1.597 4.817 -7.638 1.00 98.56 94 LEU A CA 1
ATOM 679 C C . LEU A 1 94 ? 2.639 3.804 -8.118 1.00 98.56 94 LEU A C 1
ATOM 681 O O . LEU A 1 94 ? 3.185 3.942 -9.212 1.00 98.56 94 LEU A O 1
ATOM 685 N N . GLU A 1 95 ? 2.870 2.771 -7.320 1.00 98.38 95 GLU A N 1
ATOM 686 C CA . GLU A 1 95 ? 3.800 1.700 -7.649 1.00 98.38 95 GLU A CA 1
ATOM 687 C C . GLU A 1 95 ? 3.312 0.862 -8.843 1.00 98.38 95 GLU A C 1
ATOM 689 O O . GLU A 1 95 ? 4.096 0.553 -9.738 1.00 98.38 95 GLU A O 1
ATOM 694 N N . ASP A 1 96 ? 2.017 0.547 -8.926 1.00 97.69 96 ASP A N 1
ATOM 695 C CA . ASP A 1 96 ? 1.459 -0.173 -10.077 1.00 97.69 96 ASP A CA 1
ATOM 696 C C . ASP A 1 96 ? 1.588 0.633 -11.378 1.00 97.69 96 ASP A C 1
ATOM 698 O O . ASP A 1 96 ? 1.991 0.100 -12.413 1.00 97.69 96 ASP A O 1
ATOM 702 N N . ARG A 1 97 ? 1.360 1.951 -11.316 1.00 98.44 97 ARG A N 1
ATOM 703 C CA . ARG A 1 97 ? 1.589 2.852 -12.458 1.00 98.44 97 ARG A CA 1
ATOM 704 C C . ARG A 1 97 ? 3.043 2.838 -12.916 1.00 98.44 97 ARG A C 1
ATOM 706 O O . ARG A 1 97 ? 3.294 2.812 -14.121 1.00 98.44 97 ARG A O 1
ATOM 713 N N . ARG A 1 98 ? 3.991 2.831 -11.976 1.00 98.31 98 ARG A N 1
ATOM 714 C CA . ARG A 1 98 ? 5.418 2.717 -12.290 1.00 98.31 98 ARG A CA 1
ATOM 715 C C . ARG A 1 98 ? 5.726 1.378 -12.954 1.00 98.31 98 ARG A C 1
ATOM 717 O O . ARG A 1 98 ? 6.244 1.375 -14.063 1.00 98.31 98 ARG A O 1
ATOM 724 N N . ARG A 1 99 ? 5.284 0.257 -12.375 1.00 96.12 99 ARG A N 1
ATOM 725 C CA . ARG A 1 99 ? 5.465 -1.076 -12.982 1.00 96.12 99 ARG A CA 1
ATOM 726 C C . ARG A 1 99 ? 4.822 -1.197 -14.359 1.00 96.12 99 ARG A C 1
ATOM 728 O O . ARG A 1 99 ? 5.333 -1.911 -15.216 1.00 96.12 99 ARG A O 1
ATOM 735 N N . ALA A 1 100 ? 3.684 -0.545 -14.585 1.00 98.19 100 ALA A N 1
ATOM 736 C CA . ALA A 1 100 ? 3.039 -0.522 -15.893 1.00 98.19 100 ALA A CA 1
ATOM 737 C C . ALA A 1 100 ? 3.881 0.226 -16.934 1.00 98.19 100 ALA A C 1
ATOM 739 O O . ALA A 1 100 ? 3.948 -0.211 -18.083 1.00 98.19 100 ALA A O 1
ATOM 740 N N . LYS A 1 101 ? 4.540 1.319 -16.537 1.00 97.88 101 LYS A N 1
ATOM 741 C CA . LYS A 1 101 ? 5.485 2.046 -17.387 1.00 97.88 101 LYS A CA 1
ATOM 742 C C . LYS A 1 101 ? 6.740 1.215 -17.655 1.00 97.88 101 LYS A C 1
ATOM 744 O O . LYS A 1 101 ? 7.070 1.015 -18.819 1.00 97.88 101 LYS A O 1
ATOM 749 N N . ASP A 1 102 ? 7.344 0.646 -16.615 1.00 97.44 102 ASP A N 1
ATOM 750 C CA . ASP A 1 102 ? 8.551 -0.181 -16.730 1.00 97.44 102 ASP A CA 1
ATOM 751 C C . ASP A 1 102 ? 8.320 -1.378 -17.674 1.00 97.44 102 ASP A C 1
ATOM 753 O O . ASP A 1 102 ? 9.168 -1.696 -18.503 1.00 97.44 102 ASP A O 1
ATOM 757 N N . ARG A 1 103 ? 7.129 -2.003 -17.634 1.00 96.44 103 ARG A N 1
ATOM 758 C CA . ARG A 1 103 ? 6.744 -3.070 -18.579 1.00 96.44 103 ARG A CA 1
ATOM 759 C C . ARG A 1 103 ? 6.682 -2.600 -20.033 1.00 96.44 103 ARG A C 1
ATOM 761 O O . ARG A 1 103 ? 7.061 -3.355 -20.922 1.00 96.44 103 ARG A O 1
ATOM 768 N N . ARG A 1 104 ? 6.198 -1.382 -20.290 1.00 96.56 104 ARG A N 1
ATOM 769 C CA . ARG A 1 104 ? 6.158 -0.813 -21.650 1.00 96.56 104 ARG A CA 1
ATOM 770 C C . ARG A 1 104 ? 7.562 -0.502 -22.152 1.00 96.56 104 ARG A C 1
ATOM 772 O O . ARG A 1 104 ? 7.882 -0.829 -23.285 1.00 96.56 104 ARG A O 1
ATOM 779 N N . GLU A 1 105 ? 8.403 0.083 -21.307 1.00 96.12 105 GLU A N 1
ATOM 780 C CA . GLU A 1 105 ? 9.794 0.381 -21.658 1.00 96.12 105 GLU A CA 1
ATOM 781 C C . GLU A 1 105 ? 10.585 -0.899 -21.936 1.00 96.12 105 GLU A C 1
ATOM 783 O O . GLU A 1 105 ? 11.261 -0.990 -22.957 1.00 96.12 105 GLU A O 1
ATOM 788 N N . ALA A 1 106 ? 10.421 -1.928 -21.100 1.00 95.62 106 ALA A N 1
ATOM 789 C CA . ALA A 1 106 ? 11.008 -3.240 -21.346 1.00 95.62 106 ALA A CA 1
ATOM 790 C C . ALA A 1 106 ? 10.538 -3.834 -22.682 1.00 95.62 106 ALA A C 1
ATOM 792 O O . ALA A 1 106 ? 11.360 -4.346 -23.438 1.00 95.62 106 ALA A O 1
ATOM 793 N N . GLN A 1 107 ? 9.244 -3.720 -23.007 1.00 95.50 107 GLN A N 1
ATOM 794 C CA . GLN A 1 107 ? 8.721 -4.179 -24.293 1.00 95.50 107 GLN A CA 1
ATOM 795 C C . GLN A 1 107 ? 9.377 -3.448 -25.470 1.00 95.50 107 GLN A C 1
ATOM 797 O O . GLN A 1 107 ? 9.789 -4.102 -26.421 1.00 95.50 107 GLN A O 1
ATOM 802 N N . HIS A 1 108 ? 9.526 -2.123 -25.395 1.00 93.25 108 HIS A N 1
ATOM 803 C CA . HIS A 1 108 ? 10.194 -1.347 -26.442 1.00 93.25 108 HIS A CA 1
ATOM 804 C C . HIS A 1 108 ? 11.667 -1.729 -26.609 1.00 93.25 108 HIS A C 1
ATOM 806 O O . HIS A 1 108 ? 12.151 -1.803 -27.733 1.00 93.25 108 HIS A O 1
ATOM 812 N N . VAL A 1 109 ? 12.380 -2.001 -25.512 1.00 93.31 109 VAL A N 1
ATOM 813 C CA . VAL A 1 109 ? 13.771 -2.472 -25.574 1.00 93.31 109 VAL A CA 1
ATOM 814 C C . VAL A 1 109 ? 13.847 -3.854 -26.219 1.00 93.31 109 VAL A C 1
ATOM 816 O O . VAL A 1 109 ? 14.681 -4.069 -27.094 1.00 93.31 109 VAL A O 1
ATOM 819 N N . LEU A 1 110 ? 12.969 -4.781 -25.830 1.00 92.88 110 LEU A N 1
ATOM 820 C CA . LEU A 1 110 ? 12.918 -6.116 -26.430 1.00 92.88 110 LEU A CA 1
ATOM 821 C C . LEU A 1 110 ? 12.581 -6.052 -27.920 1.00 92.88 110 LEU A C 1
ATOM 823 O O . LEU A 1 110 ? 13.207 -6.747 -28.710 1.00 92.88 110 LEU A O 1
ATOM 827 N N . GLU A 1 111 ? 11.637 -5.199 -28.309 1.00 91.06 111 GLU A N 1
ATOM 828 C CA . GLU A 1 111 ? 11.284 -4.972 -29.710 1.00 91.06 111 GLU A CA 1
ATOM 829 C C . GLU A 1 111 ? 12.442 -4.341 -30.491 1.00 91.06 111 GLU A C 1
ATOM 831 O O . GLU A 1 111 ? 12.743 -4.794 -31.588 1.00 91.06 111 GLU A O 1
ATOM 836 N N . ALA A 1 112 ? 13.154 -3.370 -29.915 1.00 89.38 112 ALA A N 1
ATOM 837 C CA . ALA A 1 112 ? 14.331 -2.769 -30.540 1.00 89.38 112 ALA A CA 1
ATOM 838 C C . ALA A 1 112 ? 15.486 -3.770 -30.722 1.00 89.38 112 ALA A C 1
ATOM 840 O O . ALA A 1 112 ? 16.192 -3.708 -31.724 1.00 89.38 112 ALA A O 1
ATOM 841 N N . VAL A 1 113 ? 15.671 -4.700 -29.779 1.00 88.94 113 VAL A N 1
ATOM 842 C CA . VAL A 1 113 ? 16.661 -5.787 -29.892 1.00 88.94 113 VAL A CA 1
ATOM 843 C C . VAL A 1 113 ? 16.206 -6.861 -30.885 1.00 88.94 113 VAL A C 1
ATOM 845 O O . VAL A 1 113 ? 17.038 -7.442 -31.578 1.00 88.94 113 VAL A O 1
ATOM 848 N N . ALA A 1 114 ? 14.903 -7.140 -30.956 1.00 87.00 114 ALA A N 1
ATOM 849 C CA . ALA A 1 114 ? 14.326 -8.123 -31.871 1.00 87.00 114 ALA A CA 1
ATOM 850 C C . ALA A 1 114 ? 14.162 -7.595 -33.306 1.00 87.00 114 ALA A C 1
ATOM 852 O O . ALA A 1 114 ? 14.043 -8.394 -34.237 1.00 87.00 114 ALA A O 1
ATOM 853 N N . ALA A 1 115 ? 14.146 -6.273 -33.498 1.00 82.19 115 ALA A N 1
ATOM 854 C CA . ALA A 1 115 ? 14.106 -5.655 -34.812 1.00 82.19 115 ALA A CA 1
ATOM 855 C C . ALA A 1 115 ? 15.372 -6.046 -35.600 1.00 82.19 115 ALA A C 1
ATOM 857 O O . ALA A 1 115 ? 16.486 -5.819 -35.121 1.00 82.19 115 ALA A O 1
ATOM 858 N N . PRO A 1 116 ? 15.240 -6.627 -36.806 1.00 71.19 116 PRO A N 1
ATOM 859 C CA . PRO A 1 116 ? 16.394 -6.938 -37.637 1.00 71.19 116 PRO A CA 1
ATOM 860 C C . PRO A 1 116 ? 17.158 -5.648 -37.959 1.00 71.19 116 PRO A C 1
ATOM 862 O O . PRO A 1 116 ? 16.582 -4.705 -38.502 1.00 71.19 116 PRO A O 1
ATOM 865 N N . GLY A 1 117 ? 18.452 -5.601 -37.633 1.00 68.31 117 GLY A N 1
ATOM 866 C CA . GLY A 1 117 ? 19.333 -4.525 -38.091 1.00 68.31 117 GLY A CA 1
ATOM 867 C C . GLY A 1 117 ? 19.385 -4.476 -39.626 1.00 68.31 117 GLY A C 1
ATOM 868 O O . GLY A 1 117 ? 19.136 -5.501 -40.269 1.00 68.31 117 GLY A O 1
ATOM 869 N N . PRO A 1 118 ? 19.689 -3.312 -40.239 1.00 59.94 118 PRO A N 1
ATOM 870 C CA . PRO A 1 118 ? 19.860 -3.225 -41.683 1.00 59.94 118 PRO A CA 1
ATOM 871 C C . PRO A 1 118 ? 20.976 -4.190 -42.074 1.00 59.94 118 PRO A C 1
ATOM 873 O O . PRO A 1 118 ? 22.135 -4.001 -41.706 1.00 59.94 118 PRO A O 1
ATOM 876 N N . GLN A 1 119 ? 20.598 -5.266 -42.758 1.00 59.16 119 GLN A N 1
ATOM 877 C CA . GLN A 1 119 ? 21.527 -6.286 -43.211 1.00 59.16 119 GLN A CA 1
ATOM 878 C C . GLN A 1 119 ? 22.450 -5.599 -44.218 1.00 59.16 119 GLN A C 1
ATOM 880 O O . GLN A 1 119 ? 22.007 -5.219 -45.304 1.00 59.16 119 GLN A O 1
ATOM 885 N N . ALA A 1 120 ? 23.702 -5.362 -43.830 1.00 54.69 120 ALA A N 1
ATOM 886 C CA . ALA A 1 120 ? 24.720 -4.886 -44.751 1.00 54.69 120 ALA A CA 1
ATOM 887 C C . ALA A 1 120 ? 24.812 -5.915 -45.888 1.00 54.69 120 ALA A C 1
ATOM 889 O O . ALA A 1 120 ? 25.120 -7.081 -45.641 1.00 54.69 120 ALA A O 1
ATOM 890 N N . THR A 1 121 ? 24.415 -5.483 -47.085 1.00 59.12 121 THR A N 1
ATOM 891 C CA . THR A 1 121 ? 24.418 -6.272 -48.324 1.00 59.12 121 THR A CA 1
ATOM 892 C C . THR A 1 121 ? 25.721 -6.036 -49.066 1.00 59.12 121 THR A C 1
ATOM 894 O O . THR A 1 121 ? 26.183 -4.871 -49.047 1.00 59.12 121 THR A O 1
#

Radius of gyration: 37.04 Å; chains: 1; bounding box: 54×71×118 Å

Organism: Streptomyces cinnamoneus (NCBI:txid53446)

Secondary structure (DSSP, 8-state):
-----------TT------PPPPPPPPPPPP------------------------------PPPPHHHHHHHHHHHHHHHHHHHHHHHHHHHHHHHHHHHHHHHHHHHHHHHHHSPP----

Sequence (121 aa):
MHNRVHTPVHDPRSAHCTTSPSTPTHPSAPEGKTDMQAAPGTAVLATVTSASSTLPSTLSVRPPSVTGALRALEGLLMRGGQRTARRNAWTAVLEDRRRAKDRREAQHVLEAVAAPGPQAT

pLDDT: mean 70.03, std 19.79, range [34.41, 98.56]

Foldseek 3Di:
DDDDDDDDDDDPPPPDPPDDDDDDDDDDDDDDDDDDDDDDDDDDDDDPDPDPDPDPPPDPPPPDDPVRVVVVVVCVVVVVVPVVVVVVVVVVVVVVVVVVVVVVVVVVVVVVVVPDDDPPD